Protein AF-A0A4Q1SHF6-F1 (afdb_monomer)

Organism: NCBI:txid1560006

pLDDT: mean 76.74, std 16.49, range [38.72, 96.44]

Mean predicted aligned error: 14.0 Å

Secondary structure (DSSP, 8-state):
---PPP-TT-S-TTS--GGGG-TTEEEEEESSTT-EEEEESS-SSS-----S-EEEETT---TTSPPHHHHHHT------------SS--------PPPP----

Structure (mmCIF, N/CA/C/O backbone):
data_AF-A0A4Q1SHF6-F1
#
_entry.id   AF-A0A4Q1SHF6-F1
#
loop_
_atom_site.group_PDB
_atom_site.id
_atom_site.type_symbol
_atom_site.label_atom_id
_atom_site.label_alt_id
_atom_site.label_comp_id
_atom_site.label_asym_id
_atom_site.label_entity_id
_atom_site.label_seq_id
_atom_site.pdbx_PDB_ins_code
_atom_site.Cartn_x
_atom_site.Cartn_y
_atom_site.Cartn_z
_atom_site.occupancy
_atom_site.B_iso_or_equiv
_atom_site.auth_seq_id
_atom_site.auth_comp_id
_atom_site.auth_asym_id
_atom_site.auth_atom_id
_atom_site.pdbx_PDB_model_num
ATOM 1 N N . MET A 1 1 ? 38.250 -0.376 -28.372 1.00 38.72 1 MET A N 1
ATOM 2 C CA . MET A 1 1 ? 38.371 -1.376 -27.289 1.00 38.72 1 MET A CA 1
ATOM 3 C C . MET A 1 1 ? 37.216 -1.143 -26.332 1.00 38.72 1 MET A C 1
ATOM 5 O O . MET A 1 1 ? 37.160 -0.075 -25.743 1.00 38.72 1 MET A O 1
ATOM 9 N N . SER A 1 2 ? 36.251 -2.062 -26.282 1.00 49.25 2 SER A N 1
ATOM 10 C CA . SER A 1 2 ? 35.107 -1.991 -25.365 1.00 49.25 2 SER A CA 1
ATOM 11 C C . SER A 1 2 ? 35.458 -2.796 -24.116 1.00 49.25 2 SER A C 1
ATOM 13 O O . SER A 1 2 ? 35.768 -3.981 -24.221 1.00 49.25 2 SER A O 1
ATOM 15 N N . THR A 1 3 ? 35.502 -2.143 -22.960 1.00 49.66 3 THR A N 1
ATOM 16 C CA . THR A 1 3 ? 35.765 -2.774 -21.663 1.00 49.66 3 THR A CA 1
ATOM 17 C C . THR A 1 3 ? 34.439 -3.115 -20.994 1.00 49.66 3 THR A C 1
ATOM 19 O O . THR A 1 3 ? 33.671 -2.232 -20.623 1.00 49.66 3 THR A O 1
ATOM 22 N N . THR A 1 4 ? 34.171 -4.407 -20.829 1.00 49.75 4 THR A N 1
ATOM 23 C CA . THR A 1 4 ? 33.034 -4.920 -20.059 1.00 49.75 4 THR A CA 1
ATOM 24 C C . THR A 1 4 ? 33.476 -5.193 -18.625 1.00 49.75 4 THR A C 1
ATOM 26 O O . THR A 1 4 ? 34.381 -5.998 -18.405 1.00 49.75 4 THR A O 1
ATOM 29 N N . PHE A 1 5 ? 32.836 -4.550 -17.650 1.00 60.69 5 PHE A N 1
ATOM 30 C CA . PHE A 1 5 ? 33.068 -4.805 -16.228 1.00 60.69 5 PHE A CA 1
ATOM 31 C C . PHE A 1 5 ? 31.958 -5.704 -15.678 1.00 60.69 5 PHE A C 1
ATOM 33 O O . PHE A 1 5 ? 30.778 -5.405 -15.838 1.00 60.69 5 PHE A O 1
ATOM 40 N N . THR A 1 6 ? 32.327 -6.801 -15.016 1.00 60.09 6 THR A N 1
ATOM 41 C CA . THR A 1 6 ? 31.384 -7.688 -14.318 1.00 60.09 6 THR A CA 1
ATOM 42 C C . THR A 1 6 ? 31.384 -7.372 -12.825 1.00 60.09 6 THR A C 1
ATOM 44 O O . THR A 1 6 ? 32.401 -7.553 -12.154 1.00 60.09 6 THR A O 1
ATOM 47 N N . VAL A 1 7 ? 30.248 -6.909 -12.297 1.00 71.62 7 VAL A N 1
ATOM 48 C CA . VAL A 1 7 ? 30.072 -6.597 -10.869 1.00 71.62 7 VAL A CA 1
ATOM 49 C C . VAL A 1 7 ? 29.715 -7.876 -10.110 1.00 71.62 7 VAL A C 1
ATOM 51 O O . VAL A 1 7 ? 28.660 -8.472 -10.328 1.00 71.62 7 VAL A O 1
ATOM 54 N N . ARG A 1 8 ? 30.588 -8.311 -9.200 1.00 47.09 8 ARG A N 1
ATOM 55 C CA . ARG A 1 8 ? 30.307 -9.416 -8.270 1.00 47.09 8 ARG A CA 1
ATOM 56 C C . ARG A 1 8 ? 29.341 -8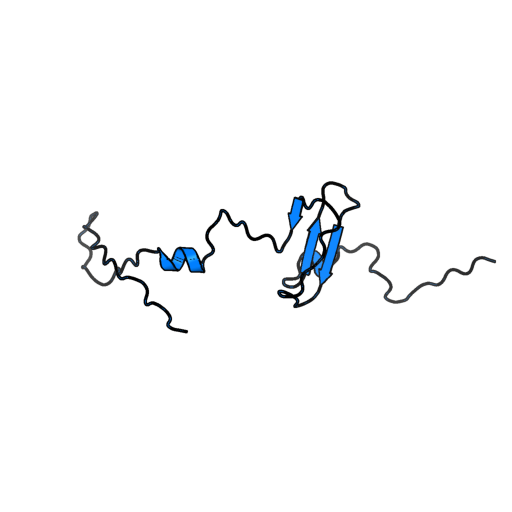.881 -7.196 1.00 47.09 8 ARG A C 1
ATOM 58 O O . ARG A 1 8 ? 29.686 -7.900 -6.548 1.00 47.09 8 ARG A O 1
ATOM 65 N N . ASN A 1 9 ? 28.151 -9.478 -7.049 1.00 55.00 9 ASN A N 1
ATOM 66 C CA . ASN A 1 9 ? 26.962 -8.910 -6.366 1.00 55.00 9 ASN A CA 1
ATOM 67 C C . ASN A 1 9 ? 26.301 -7.702 -7.073 1.00 55.00 9 ASN A C 1
ATOM 69 O O . ASN A 1 9 ? 25.735 -6.832 -6.416 1.00 55.00 9 ASN A O 1
ATOM 73 N N . GLY A 1 10 ? 26.345 -7.632 -8.407 1.00 67.25 10 GLY A N 1
ATOM 74 C CA . GLY A 1 10 ? 25.437 -6.748 -9.154 1.00 67.25 10 GLY A CA 1
ATOM 75 C C . GLY A 1 10 ? 23.962 -7.144 -8.978 1.00 67.25 10 GLY A C 1
ATOM 76 O O . GLY A 1 10 ? 23.676 -8.220 -8.449 1.00 67.25 10 GLY A O 1
ATOM 77 N N . THR A 1 11 ? 23.037 -6.280 -9.423 1.00 61.31 11 THR A N 1
ATOM 78 C CA . THR A 1 11 ? 21.578 -6.514 -9.426 1.00 61.31 11 THR A CA 1
ATOM 79 C C . THR A 1 11 ? 21.275 -7.963 -9.792 1.00 61.31 11 THR A C 1
ATOM 81 O O . THR A 1 11 ? 21.733 -8.423 -10.837 1.00 61.31 11 THR A O 1
ATOM 84 N N . ALA A 1 12 ? 20.564 -8.688 -8.924 1.00 57.88 12 ALA A N 1
ATOM 85 C CA . ALA A 1 12 ? 20.285 -10.107 -9.116 1.00 57.88 12 ALA A CA 1
ATOM 86 C C . ALA A 1 12 ? 19.635 -10.331 -10.490 1.00 57.88 12 ALA A C 1
ATOM 88 O O . ALA A 1 12 ? 18.488 -9.957 -10.722 1.00 57.88 12 ALA A O 1
ATOM 89 N N . VAL A 1 13 ? 20.391 -10.907 -11.424 1.00 59.31 13 VAL A N 1
ATOM 90 C CA . VAL A 1 13 ? 19.894 -11.214 -12.765 1.00 59.31 13 VAL A CA 1
ATOM 91 C C . VAL A 1 13 ? 19.143 -12.539 -12.674 1.00 59.31 13 VAL A C 1
ATOM 93 O O . VAL A 1 13 ? 19.751 -13.579 -12.438 1.00 59.31 13 VAL A O 1
ATOM 96 N N . GLY A 1 14 ? 17.820 -12.497 -12.842 1.00 60.94 14 GLY A N 1
ATOM 97 C CA . GLY A 1 14 ? 16.983 -13.693 -12.996 1.00 60.94 14 GLY A CA 1
ATOM 98 C C . GLY A 1 14 ? 16.236 -14.180 -11.751 1.00 60.94 14 GLY A C 1
ATOM 99 O O . GLY A 1 14 ? 15.566 -15.204 -11.841 1.00 60.94 14 GLY A O 1
ATOM 100 N N . GLN A 1 15 ? 16.302 -13.472 -10.618 1.00 68.38 15 GLN A N 1
ATOM 101 C CA . GLN A 1 15 ? 15.421 -13.728 -9.470 1.00 68.38 15 GLN A CA 1
ATOM 102 C C . GLN A 1 15 ? 14.530 -12.516 -9.205 1.00 68.38 15 GLN A C 1
ATOM 104 O O . GLN A 1 15 ? 14.985 -11.375 -9.276 1.00 68.38 15 GLN A O 1
ATOM 109 N N . GLU A 1 16 ? 13.253 -12.771 -8.925 1.00 78.44 16 GLU A N 1
ATOM 110 C CA . GLU A 1 16 ? 12.302 -11.734 -8.534 1.00 78.44 16 GLU A CA 1
ATOM 111 C C . GLU A 1 16 ? 12.766 -11.057 -7.234 1.00 78.44 16 GLU A C 1
ATOM 113 O O . GLU A 1 16 ? 13.296 -11.707 -6.329 1.00 78.44 16 GLU A O 1
ATOM 118 N N . SER A 1 17 ? 12.614 -9.733 -7.146 1.00 81.94 17 SER A N 1
ATOM 119 C CA . SER A 1 17 ? 13.050 -8.979 -5.969 1.00 81.94 17 SER A CA 1
ATOM 120 C C . SER A 1 17 ? 12.287 -9.432 -4.724 1.00 81.94 17 SER A C 1
ATOM 122 O O . SER A 1 17 ? 11.060 -9.357 -4.687 1.00 81.94 17 SER A O 1
ATOM 124 N N . LEU A 1 18 ? 13.009 -9.783 -3.652 1.00 87.56 18 LEU A N 1
ATOM 125 C CA . LEU A 1 18 ? 12.416 -10.073 -2.336 1.00 87.56 18 LEU A CA 1
ATOM 126 C C . LEU A 1 18 ? 11.597 -8.896 -1.781 1.00 87.56 18 LEU A C 1
ATOM 128 O O . LEU A 1 18 ? 10.762 -9.086 -0.897 1.00 87.56 18 LEU A O 1
ATOM 132 N N . CYS A 1 19 ? 11.811 -7.679 -2.298 1.00 89.12 19 CYS A N 1
ATOM 133 C CA . CYS A 1 19 ? 11.010 -6.519 -1.921 1.00 89.12 19 CYS A CA 1
ATOM 134 C C . CYS A 1 19 ? 9.529 -6.712 -2.265 1.00 89.12 19 CYS A C 1
ATOM 136 O O . CYS A 1 19 ? 8.696 -6.196 -1.537 1.00 89.12 19 CYS A O 1
ATOM 138 N N . ARG A 1 20 ? 9.177 -7.511 -3.282 1.00 88.44 20 ARG A N 1
ATOM 139 C CA . ARG A 1 20 ? 7.768 -7.781 -3.623 1.00 88.44 20 ARG A CA 1
ATOM 140 C C . ARG A 1 20 ? 6.980 -8.458 -2.503 1.00 88.44 20 ARG A C 1
ATOM 142 O O . ARG A 1 20 ? 5.773 -8.284 -2.418 1.00 88.44 20 ARG A O 1
ATOM 149 N N . THR A 1 21 ? 7.661 -9.184 -1.620 1.00 89.62 21 THR A N 1
ATOM 150 C CA . THR A 1 21 ? 7.056 -9.838 -0.450 1.00 89.62 21 THR A CA 1
ATOM 151 C C . THR A 1 21 ? 7.478 -9.194 0.873 1.00 89.62 21 THR A C 1
ATOM 153 O O . THR A 1 21 ? 7.169 -9.714 1.945 1.00 89.62 21 THR A O 1
ATOM 156 N N . CYS A 1 22 ? 8.235 -8.096 0.836 1.00 90.88 22 CYS A N 1
ATOM 157 C CA . CYS A 1 22 ? 8.726 -7.436 2.038 1.00 90.88 22 CYS A CA 1
ATOM 158 C C . CYS A 1 22 ? 7.618 -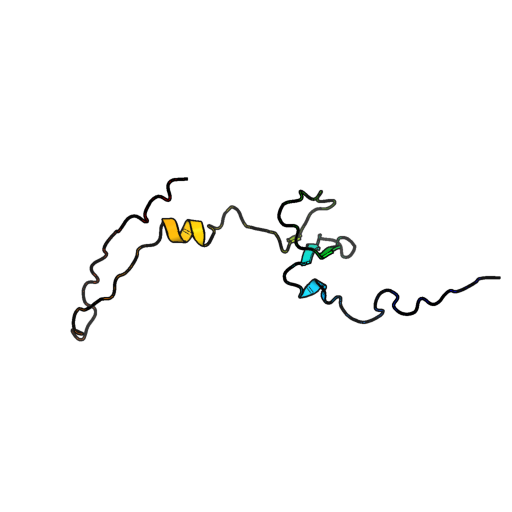6.589 2.668 1.00 90.88 22 CYS A C 1
ATOM 160 O O . CYS A 1 22 ? 7.028 -5.736 2.015 1.00 90.88 22 CYS A O 1
ATOM 162 N N . ARG A 1 23 ? 7.403 -6.749 3.978 1.00 90.56 23 ARG A N 1
ATOM 163 C CA . ARG A 1 23 ? 6.417 -5.965 4.740 1.00 90.56 23 ARG A CA 1
ATOM 164 C C . ARG A 1 23 ? 6.687 -4.453 4.731 1.00 90.56 23 ARG A C 1
ATOM 166 O O . ARG A 1 23 ? 5.771 -3.675 4.954 1.00 90.56 23 ARG A O 1
ATOM 173 N N . HIS A 1 24 ? 7.937 -4.051 4.519 1.00 90.00 24 HIS A N 1
ATOM 174 C CA . HIS A 1 24 ? 8.368 -2.650 4.484 1.00 90.00 24 HIS A CA 1
ATOM 175 C C . HIS A 1 24 ? 8.671 -2.164 3.062 1.00 90.00 24 HIS A C 1
ATOM 177 O O . HIS A 1 24 ? 9.358 -1.159 2.884 1.00 90.00 24 HIS A O 1
ATOM 183 N N . ALA A 1 25 ? 8.240 -2.908 2.042 1.00 91.94 25 ALA A N 1
ATOM 184 C CA . ALA A 1 25 ? 8.287 -2.413 0.682 1.00 91.94 25 ALA A CA 1
ATOM 185 C C . ALA A 1 25 ? 7.034 -1.597 0.383 1.00 91.94 25 ALA A C 1
ATOM 187 O O . ALA A 1 25 ? 5.912 -2.023 0.637 1.00 91.94 25 ALA A O 1
ATOM 188 N N . HIS A 1 26 ? 7.273 -0.438 -0.206 1.00 91.56 26 HIS A N 1
ATOM 189 C CA . HIS A 1 26 ? 6.273 0.442 -0.762 1.00 91.56 26 HIS A CA 1
ATOM 190 C C . HIS A 1 26 ? 6.355 0.314 -2.280 1.00 91.56 26 HIS A C 1
ATOM 192 O O . HIS A 1 26 ? 7.392 0.633 -2.870 1.00 91.56 26 HIS A O 1
ATOM 198 N N . ILE A 1 27 ? 5.303 -0.213 -2.898 1.00 92.56 27 ILE A N 1
ATOM 199 C CA . ILE A 1 27 ? 5.270 -0.531 -4.326 1.00 92.56 27 ILE A CA 1
ATOM 200 C C . ILE A 1 27 ? 4.123 0.242 -4.963 1.00 92.56 27 ILE A C 1
ATOM 202 O O . ILE A 1 27 ? 2.990 0.162 -4.487 1.00 92.56 27 ILE A O 1
ATOM 206 N N . GLN A 1 28 ? 4.428 0.976 -6.031 1.00 94.00 28 GLN A N 1
ATOM 207 C CA . GLN A 1 28 ? 3.462 1.692 -6.860 1.00 94.00 28 GLN A CA 1
ATOM 208 C C . GLN A 1 28 ? 3.566 1.176 -8.291 1.00 94.00 28 GLN A C 1
ATOM 210 O O . GLN A 1 28 ? 4.646 1.224 -8.881 1.00 94.00 28 GLN A O 1
ATOM 215 N N . THR A 1 29 ? 2.453 0.707 -8.847 1.00 95.50 29 THR A N 1
ATOM 216 C CA . THR A 1 29 ? 2.363 0.308 -10.255 1.00 95.50 29 THR A CA 1
ATOM 217 C C . THR A 1 29 ? 1.383 1.207 -10.986 1.00 95.50 29 THR A C 1
ATOM 219 O O . THR A 1 29 ? 0.346 1.597 -10.443 1.00 95.50 29 THR A O 1
ATOM 222 N N . GLY A 1 30 ? 1.735 1.578 -12.209 1.00 96.44 30 GLY A N 1
ATOM 223 C CA . GLY A 1 30 ? 0.883 2.311 -13.130 1.00 96.44 30 GLY A CA 1
ATOM 224 C C . GLY A 1 30 ? 0.206 1.388 -14.134 1.00 96.44 30 GLY A C 1
ATOM 225 O O . GLY A 1 30 ? 0.121 0.173 -13.949 1.00 96.44 30 GLY A O 1
ATOM 226 N N . TYR A 1 31 ? -0.310 1.977 -15.205 1.00 96.00 31 TYR A N 1
ATOM 227 C CA . TYR A 1 31 ? -1.025 1.249 -16.254 1.00 96.00 31 TYR A CA 1
ATOM 228 C C . TYR A 1 31 ? -0.087 0.676 -17.316 1.00 96.00 31 TYR A C 1
ATOM 230 O O . TYR A 1 31 ? -0.460 -0.280 -17.995 1.00 96.00 31 TYR A O 1
ATOM 238 N N . ALA A 1 32 ? 1.103 1.259 -17.475 1.00 95.31 32 ALA A N 1
ATOM 239 C CA . ALA A 1 32 ? 2.134 0.735 -18.358 1.00 95.31 32 ALA A CA 1
ATOM 240 C C . ALA A 1 32 ? 3.142 -0.130 -17.590 1.00 95.31 32 ALA A C 1
ATOM 242 O O . ALA A 1 32 ? 3.495 0.176 -16.456 1.00 95.31 32 ALA A O 1
ATOM 243 N N . ASP A 1 33 ? 3.699 -1.151 -18.245 1.00 88.69 33 ASP A N 1
ATOM 244 C CA . ASP A 1 33 ? 4.716 -2.034 -17.646 1.00 88.69 33 ASP A CA 1
ATOM 245 C C . ASP A 1 33 ? 6.002 -1.290 -17.230 1.00 88.69 33 ASP A C 1
ATOM 247 O O . ASP A 1 33 ? 6.775 -1.777 -16.409 1.00 88.69 33 ASP A O 1
ATOM 251 N N . SER A 1 34 ? 6.251 -0.106 -17.799 1.00 92.38 34 SER A N 1
ATOM 252 C CA . SER A 1 34 ? 7.368 0.769 -17.421 1.00 92.38 34 SER A CA 1
ATOM 253 C C . SER A 1 34 ? 7.101 1.603 -16.165 1.00 92.38 34 SER A C 1
ATOM 255 O O . SER A 1 34 ? 8.013 2.257 -15.664 1.00 92.38 34 SER A O 1
ATOM 257 N N . GLU A 1 35 ? 5.857 1.643 -15.694 1.00 94.88 35 GLU A N 1
ATOM 258 C CA . GLU A 1 35 ? 5.424 2.418 -14.536 1.00 94.88 35 GLU A CA 1
ATOM 259 C C . GLU A 1 35 ? 5.442 1.522 -13.294 1.00 94.88 35 GLU A C 1
ATOM 261 O O . GLU A 1 35 ? 4.411 1.048 -12.824 1.00 94.88 35 GLU A O 1
ATOM 266 N N . GLU A 1 36 ? 6.634 1.268 -12.760 1.00 92.44 36 GLU A N 1
ATOM 267 C CA . GLU A 1 36 ? 6.811 0.585 -11.478 1.00 92.44 36 GLU A CA 1
ATOM 268 C C . GLU A 1 36 ? 7.841 1.339 -10.636 1.00 92.44 36 GLU A C 1
ATOM 270 O O . GLU A 1 36 ? 8.950 1.635 -11.087 1.00 92.44 36 GLU A O 1
ATOM 275 N N . GLU A 1 37 ? 7.483 1.629 -9.387 1.00 91.56 37 GLU A N 1
ATOM 276 C CA . GLU A 1 37 ? 8.405 2.154 -8.387 1.00 91.56 37 GLU A CA 1
ATOM 277 C C . GLU A 1 37 ? 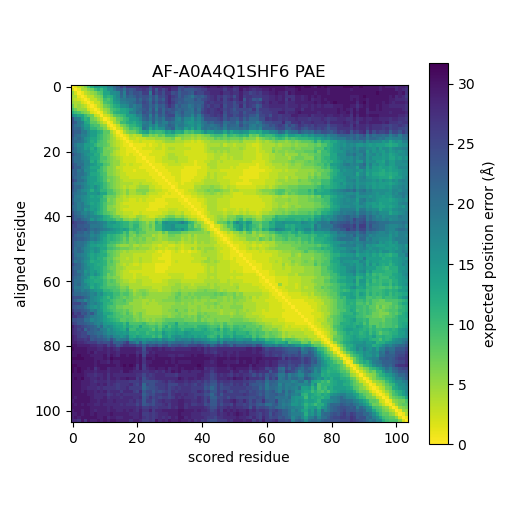8.373 1.274 -7.133 1.00 91.56 37 GLU A C 1
ATOM 279 O O . GLU A 1 37 ? 7.328 1.092 -6.509 1.00 91.56 37 GLU A O 1
ATOM 284 N N . VAL A 1 38 ? 9.539 0.743 -6.747 1.00 90.38 38 VAL A N 1
ATOM 285 C CA . VAL A 1 38 ? 9.720 -0.078 -5.542 1.00 90.38 38 VAL A CA 1
ATOM 286 C C . VAL A 1 38 ? 10.679 0.629 -4.590 1.00 90.38 38 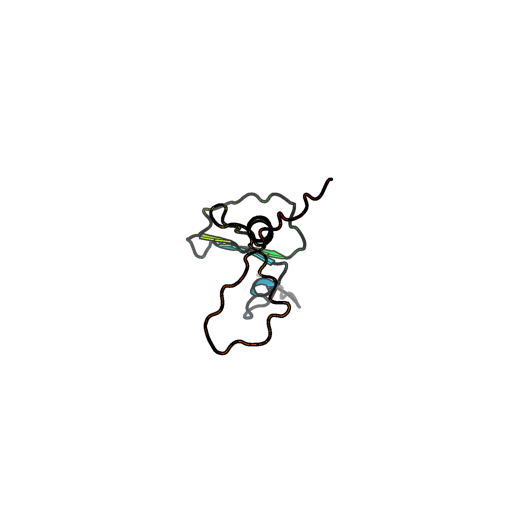VAL A C 1
ATOM 288 O O . VAL A 1 38 ? 11.855 0.822 -4.904 1.00 90.38 38 VAL A O 1
ATOM 291 N N . ARG A 1 39 ? 10.203 0.971 -3.390 1.00 89.06 39 ARG A N 1
ATOM 292 C CA . ARG A 1 39 ? 11.019 1.537 -2.306 1.00 89.06 39 ARG A CA 1
ATOM 293 C C . ARG A 1 39 ? 10.989 0.632 -1.084 1.00 89.06 39 ARG A C 1
ATOM 295 O O . ARG A 1 39 ? 9.936 0.396 -0.507 1.00 89.06 39 ARG A O 1
ATOM 302 N N . CYS A 1 40 ? 12.155 0.154 -0.660 1.00 88.25 40 CYS A N 1
ATOM 303 C CA . CYS A 1 40 ? 12.294 -0.619 0.571 1.00 88.25 40 CYS A CA 1
ATOM 304 C C . CYS A 1 40 ? 12.750 0.294 1.712 1.00 88.25 40 CYS A C 1
ATOM 306 O O . CYS A 1 40 ? 13.821 0.899 1.629 1.00 88.25 40 CYS A O 1
ATOM 308 N N . GLY A 1 41 ? 11.956 0.386 2.776 1.00 84.62 41 GLY A N 1
ATOM 309 C CA . GLY A 1 41 ? 12.350 1.100 3.983 1.00 84.62 41 GLY A CA 1
ATOM 310 C C . GLY A 1 41 ? 11.188 1.354 4.932 1.00 84.62 41 GLY A C 1
ATOM 311 O O . GLY A 1 41 ? 10.031 1.347 4.538 1.00 84.62 41 GLY A O 1
ATOM 312 N N . TYR A 1 42 ? 11.504 1.585 6.202 1.00 80.25 42 TYR A N 1
ATOM 313 C CA . TYR A 1 42 ? 10.509 1.904 7.224 1.00 80.25 42 TYR A CA 1
ATOM 314 C C . TYR A 1 42 ? 10.153 3.399 7.157 1.00 80.25 42 TYR A C 1
ATOM 316 O O . TYR A 1 42 ? 10.580 4.184 8.000 1.00 80.25 42 TYR A O 1
ATOM 324 N N . PHE A 1 43 ? 9.440 3.811 6.104 1.00 68.62 43 PHE A N 1
ATOM 325 C CA . PHE A 1 43 ? 9.122 5.217 5.838 1.00 68.62 43 PHE A CA 1
ATOM 326 C C . PHE A 1 43 ? 7.622 5.395 5.591 1.00 68.62 43 PHE A C 1
ATOM 328 O O . PHE A 1 43 ? 7.180 5.487 4.444 1.00 68.62 43 PHE A O 1
ATOM 335 N N . TYR A 1 44 ? 6.846 5.455 6.674 1.00 66.25 44 TYR A N 1
ATOM 336 C CA . TYR A 1 44 ? 5.413 5.754 6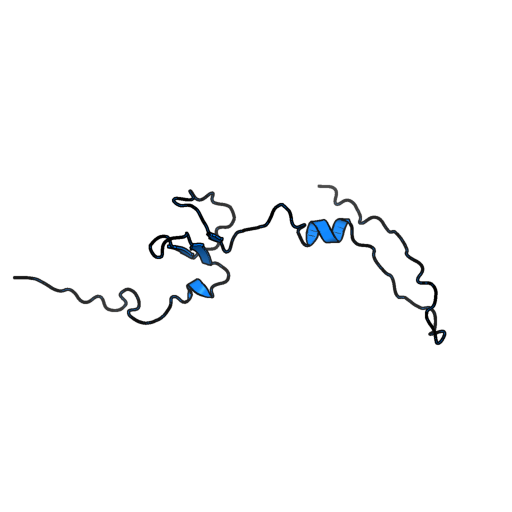.591 1.00 66.25 44 TYR A CA 1
ATOM 337 C C . TYR A 1 44 ? 5.129 7.259 6.418 1.00 66.25 44 TYR A C 1
ATOM 339 O O . TYR A 1 44 ? 4.147 7.611 5.774 1.00 66.25 44 TYR A O 1
ATOM 347 N N . ASP A 1 45 ? 6.023 8.140 6.886 1.00 67.25 45 ASP A N 1
ATOM 348 C CA . ASP A 1 45 ? 5.701 9.572 7.050 1.00 67.25 45 ASP A CA 1
ATOM 349 C C . ASP A 1 45 ? 6.334 10.512 6.016 1.00 67.25 45 ASP A C 1
ATOM 351 O O . ASP A 1 45 ? 6.132 11.726 6.067 1.00 67.25 45 ASP A O 1
ATOM 355 N N . GLN A 1 46 ? 7.129 9.996 5.075 1.00 80.69 46 GLN A N 1
ATOM 356 C CA . GLN A 1 46 ? 7.734 10.848 4.053 1.00 80.69 46 GLN A CA 1
ATOM 357 C C . GLN A 1 46 ? 6.810 10.956 2.837 1.00 80.69 46 GLN A C 1
ATOM 359 O O . GLN A 1 46 ? 6.624 9.953 2.140 1.00 80.69 46 GLN A O 1
ATOM 364 N N . PRO A 1 47 ? 6.253 12.149 2.538 1.00 79.94 47 PRO A N 1
ATOM 365 C CA . PRO A 1 47 ? 5.435 12.329 1.352 1.00 79.94 47 PRO A CA 1
ATOM 366 C C . PRO A 1 47 ? 6.278 12.041 0.111 1.00 79.94 47 PRO A C 1
ATOM 368 O O . PRO A 1 47 ? 7.378 12.570 -0.064 1.00 79.94 47 PRO A O 1
ATOM 371 N N . ARG A 1 48 ? 5.748 11.182 -0.756 1.00 82.69 48 ARG A N 1
ATOM 372 C CA . ARG A 1 48 ? 6.363 10.820 -2.031 1.00 82.69 48 ARG A CA 1
ATOM 373 C C . ARG A 1 48 ? 5.573 11.453 -3.161 1.00 82.69 48 ARG A C 1
ATOM 375 O O . ARG A 1 48 ? 4.345 11.411 -3.166 1.00 82.69 48 ARG A O 1
ATOM 382 N N . LEU A 1 49 ? 6.286 12.028 -4.124 1.00 87.38 49 LEU A N 1
ATOM 383 C CA . LEU A 1 49 ? 5.672 12.448 -5.375 1.00 87.38 49 LEU A CA 1
ATOM 384 C C . LEU A 1 49 ? 5.215 11.197 -6.131 1.00 87.38 49 LEU A C 1
ATOM 386 O O . LEU A 1 49 ? 5.981 10.243 -6.220 1.00 87.38 49 LEU A O 1
ATOM 390 N N . ILE A 1 50 ? 4.000 11.222 -6.671 1.00 90.50 50 ILE A N 1
ATOM 391 C CA . ILE A 1 50 ? 3.469 10.165 -7.531 1.00 90.50 50 ILE A CA 1
ATOM 392 C C . ILE A 1 50 ? 3.738 10.583 -8.987 1.00 90.50 50 ILE A C 1
ATOM 394 O O . ILE A 1 50 ? 3.111 11.538 -9.452 1.00 90.50 50 ILE A O 1
ATOM 398 N N . PRO A 1 51 ? 4.691 9.949 -9.699 1.00 91.06 51 PRO A N 1
ATOM 399 C CA . PRO A 1 51 ? 5.129 10.424 -11.013 1.00 91.06 51 PRO A CA 1
ATOM 400 C C . PRO A 1 51 ? 4.197 10.016 -12.166 1.00 91.06 51 PRO A C 1
ATOM 402 O O . PRO A 1 51 ? 4.273 10.610 -13.239 1.00 91.06 51 PRO A O 1
ATOM 405 N N . PHE A 1 52 ? 3.322 9.029 -11.956 1.00 95.50 52 PHE A N 1
ATOM 406 C CA . PHE A 1 52 ? 2.397 8.489 -12.958 1.00 95.50 52 PHE A CA 1
ATOM 407 C C . PHE A 1 52 ? 1.043 8.127 -12.337 1.00 95.50 52 PHE A C 1
ATOM 409 O O . PHE A 1 52 ? 0.895 8.074 -11.119 1.00 95.50 52 PHE A O 1
ATOM 416 N N . ALA A 1 53 ? 0.032 7.869 -13.167 1.00 95.62 53 ALA A N 1
ATOM 417 C CA . ALA A 1 53 ? -1.269 7.420 -12.679 1.00 95.62 53 ALA A CA 1
ATOM 418 C C . ALA A 1 53 ? -1.157 5.998 -12.104 1.00 95.62 53 ALA A C 1
ATOM 420 O O . ALA A 1 53 ? -0.879 5.052 -12.834 1.00 95.62 53 ALA A O 1
ATOM 421 N N . VAL A 1 54 ? -1.380 5.853 -10.799 1.00 95.38 54 VAL A N 1
ATOM 422 C CA . VAL A 1 54 ? -1.206 4.586 -10.074 1.00 95.38 54 VAL A CA 1
ATOM 423 C C . VAL A 1 54 ? -2.477 3.740 -10.164 1.00 95.38 54 VAL A C 1
ATOM 425 O O . VAL A 1 54 ? -3.572 4.242 -9.912 1.00 95.38 54 VAL A O 1
ATOM 428 N N 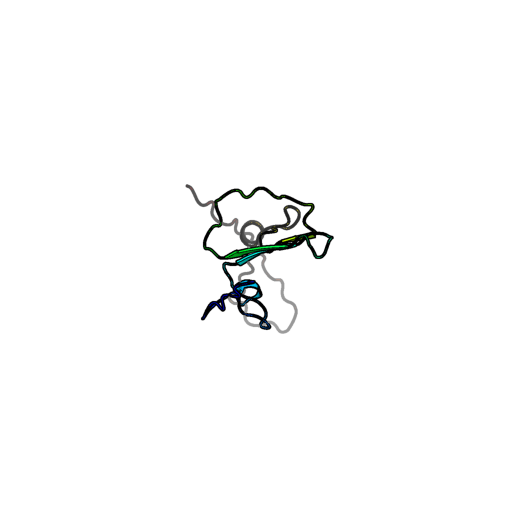. ASN A 1 55 ? -2.336 2.455 -10.496 1.00 95.81 55 ASN A N 1
ATOM 429 C CA . ASN A 1 55 ? -3.429 1.480 -10.497 1.00 95.81 55 ASN A CA 1
ATOM 430 C C . ASN A 1 55 ? -3.397 0.534 -9.285 1.00 95.81 55 ASN A C 1
ATOM 432 O O . ASN A 1 55 ? -4.452 0.080 -8.849 1.00 95.81 55 ASN A O 1
ATOM 436 N N . GLN A 1 56 ? -2.218 0.255 -8.724 1.00 94.44 56 GLN A N 1
ATOM 437 C CA . GLN A 1 56 ? -2.047 -0.523 -7.501 1.00 94.44 56 GLN A CA 1
ATOM 438 C C . GLN A 1 56 ? -0.955 0.117 -6.650 1.00 94.44 56 GLN A C 1
ATOM 440 O O . GLN A 1 56 ? 0.081 0.563 -7.143 1.00 94.44 56 GLN A O 1
ATOM 445 N N . CYS A 1 57 ? -1.206 0.177 -5.349 1.00 92.69 57 CYS A N 1
ATOM 446 C CA . CYS A 1 57 ? -0.279 0.730 -4.379 1.00 92.69 57 CYS A CA 1
ATOM 447 C C . CYS A 1 57 ? -0.402 -0.056 -3.081 1.00 92.69 57 CYS A C 1
ATOM 449 O O . CYS A 1 57 ? -1.510 -0.247 -2.580 1.00 92.69 57 CYS A O 1
ATOM 451 N N . THR A 1 58 ? 0.724 -0.482 -2.516 1.00 92.31 58 THR A N 1
ATOM 452 C CA . THR A 1 58 ? 0.746 -1.177 -1.217 1.00 92.31 58 THR A CA 1
ATOM 453 C C . THR A 1 58 ? 0.336 -0.273 -0.056 1.00 92.31 58 THR A C 1
ATOM 455 O O . THR A 1 58 ? -0.082 -0.771 0.984 1.00 92.31 58 THR A O 1
ATOM 458 N N . ASP A 1 59 ? 0.435 1.045 -0.239 1.00 89.62 59 ASP A N 1
ATOM 459 C CA . ASP A 1 59 ? 0.083 2.056 0.764 1.00 89.62 59 ASP A CA 1
ATOM 460 C C . ASP A 1 59 ? -1.346 2.580 0.598 1.00 89.62 59 ASP A C 1
ATOM 462 O O . ASP A 1 59 ? -1.761 3.492 1.314 1.00 89.62 59 ASP A O 1
ATOM 466 N N . PHE A 1 60 ? -2.092 2.066 -0.385 1.00 90.75 60 PHE A N 1
ATOM 467 C CA . PHE A 1 60 ? -3.444 2.533 -0.644 1.00 90.75 60 PHE A CA 1
ATOM 468 C C . PHE A 1 60 ? -4.364 2.172 0.522 1.00 90.75 60 PHE A C 1
ATOM 470 O O . PHE A 1 60 ? -4.621 1.001 0.799 1.00 90.75 60 PHE A O 1
ATOM 477 N N . LEU A 1 61 ? -4.892 3.207 1.169 1.00 89.50 61 LEU A N 1
ATOM 478 C CA . LEU A 1 61 ? -5.964 3.104 2.143 1.00 89.50 61 LEU A CA 1
ATOM 479 C C . LEU A 1 61 ? -7.210 3.749 1.536 1.00 89.50 61 LEU A C 1
ATOM 481 O O . LEU A 1 61 ? -7.235 4.959 1.298 1.00 89.50 61 LEU A O 1
ATOM 485 N N . ASP A 1 62 ? -8.231 2.940 1.257 1.00 91.56 62 ASP A N 1
ATOM 486 C CA . ASP A 1 62 ? -9.474 3.440 0.680 1.00 91.56 62 ASP A CA 1
ATOM 487 C C . ASP A 1 62 ? -10.230 4.288 1.707 1.00 91.56 62 ASP A C 1
ATOM 489 O O . ASP A 1 62 ? -10.714 3.783 2.718 1.00 91.56 62 ASP A O 1
ATOM 493 N N . LYS A 1 63 ? -10.374 5.580 1.405 1.00 90.88 63 LYS A N 1
ATOM 494 C CA . LYS A 1 63 ? -11.119 6.544 2.223 1.00 90.88 63 LYS A CA 1
ATOM 495 C C . LYS A 1 63 ? -12.610 6.202 2.340 1.00 90.88 63 LYS A C 1
ATOM 49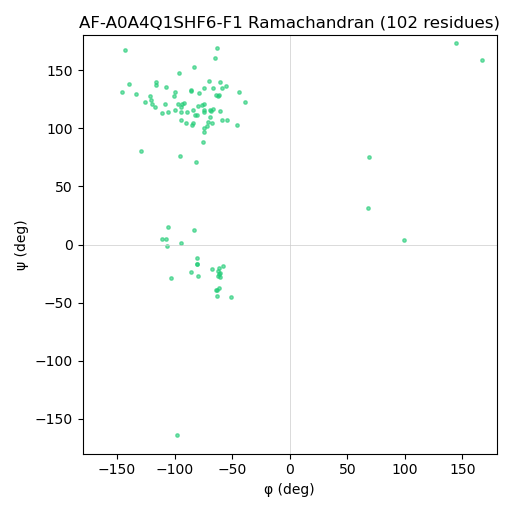7 O O . LYS A 1 63 ? -13.271 6.680 3.259 1.00 90.88 63 LYS A O 1
ATOM 502 N N . LEU A 1 64 ? -13.163 5.434 1.403 1.00 94.25 64 LEU A N 1
ATOM 503 C CA . LEU A 1 64 ? -14.558 4.996 1.450 1.00 94.25 64 LEU A CA 1
ATOM 504 C C . LEU A 1 64 ? -14.759 3.799 2.386 1.00 94.25 64 LEU A C 1
ATOM 506 O O . LEU A 1 64 ? -15.891 3.525 2.786 1.00 94.25 64 LEU A O 1
ATOM 510 N N . SER A 1 65 ? -13.679 3.103 2.749 1.00 92.50 65 SER A N 1
ATOM 511 C CA . SER A 1 65 ? -13.707 1.984 3.684 1.00 92.50 65 SER A CA 1
ATOM 512 C C . SER A 1 65 ? -13.270 2.439 5.081 1.00 92.50 65 SER A C 1
ATOM 514 O O . SER A 1 65 ? -12.240 3.101 5.207 1.00 92.50 65 SER A O 1
ATOM 516 N N . PRO A 1 66 ? -14.015 2.100 6.147 1.00 92.69 66 PRO A N 1
ATOM 517 C CA . PRO A 1 66 ? -13.575 2.407 7.497 1.00 92.69 66 PRO A CA 1
ATOM 518 C C . PRO A 1 66 ? -12.373 1.537 7.872 1.00 92.69 66 PRO A C 1
ATOM 520 O O . PRO A 1 66 ? -12.324 0.336 7.594 1.00 92.69 66 PRO A O 1
ATOM 523 N N . THR A 1 67 ? -11.417 2.139 8.566 1.00 92.56 67 THR A N 1
ATOM 524 C CA . THR A 1 67 ? -10.320 1.422 9.213 1.00 92.56 67 THR A CA 1
ATOM 525 C C . THR A 1 67 ? -10.843 0.521 10.332 1.00 92.56 67 THR A C 1
ATOM 527 O O . THR A 1 67 ? -11.923 0.736 10.886 1.00 92.56 67 THR A O 1
ATOM 530 N N . LEU A 1 68 ? -10.044 -0.473 10.732 1.00 90.81 68 LEU A N 1
ATOM 531 C CA . LEU A 1 68 ? -10.347 -1.334 11.884 1.00 90.81 68 LEU A CA 1
ATOM 532 C C . LEU A 1 68 ? -10.675 -0.489 13.130 1.00 90.81 68 LEU A C 1
ATOM 534 O O . LEU A 1 68 ? -11.662 -0.738 13.818 1.00 90.81 68 LEU A O 1
ATOM 538 N N . TYR A 1 69 ? -9.876 0.546 13.385 1.00 90.75 69 TYR A N 1
ATOM 539 C CA . TYR A 1 69 ? -10.066 1.448 14.516 1.00 90.75 69 TYR A CA 1
ATOM 540 C C . TYR A 1 69 ? -11.397 2.214 14.435 1.00 90.75 69 TYR A C 1
ATOM 542 O O . TYR A 1 69 ? -12.142 2.269 15.411 1.00 90.75 69 TYR A O 1
ATOM 550 N N . GLU A 1 70 ? -11.759 2.742 13.264 1.00 92.50 70 GLU A N 1
ATOM 551 C CA . GLU A 1 70 ? -13.060 3.397 13.061 1.00 92.50 70 GLU A CA 1
ATOM 552 C C . GLU A 1 70 ? -14.229 2.418 13.217 1.00 92.50 70 GLU A C 1
ATOM 554 O O . GLU A 1 70 ? -15.238 2.758 13.833 1.00 92.50 70 GLU A O 1
ATOM 559 N N . MET A 1 71 ? -14.085 1.180 12.733 1.00 92.38 71 MET A N 1
ATOM 560 C CA . MET A 1 71 ? -15.085 0.131 12.936 1.00 92.38 71 MET A CA 1
ATOM 561 C C . MET A 1 71 ? -15.252 -0.230 14.414 1.00 92.38 71 MET A C 1
ATOM 563 O O . MET A 1 71 ? -16.377 -0.437 14.862 1.00 92.38 71 MET A O 1
ATOM 567 N N . GLN A 1 72 ? -14.163 -0.284 15.187 1.00 90.12 72 GLN A N 1
ATOM 568 C CA . GLN A 1 72 ? -14.218 -0.547 16.628 1.00 90.12 72 GLN A CA 1
ATOM 569 C C . GLN A 1 72 ? -15.017 0.523 17.377 1.00 90.12 72 GLN A C 1
ATOM 571 O O . GLN A 1 72 ? -15.784 0.179 18.273 1.00 90.12 72 GLN A O 1
ATOM 576 N N . LYS A 1 73 ? -14.916 1.797 16.975 1.00 89.62 73 LYS A N 1
ATOM 577 C CA . LYS A 1 73 ? -15.680 2.898 17.592 1.00 89.62 73 LYS A CA 1
ATOM 578 C C . LYS A 1 73 ? -17.195 2.760 17.446 1.00 89.62 73 LYS A C 1
ATOM 580 O O . LYS A 1 73 ? -17.935 3.277 18.278 1.00 89.62 73 LYS A O 1
ATOM 585 N N . ILE A 1 74 ? -17.661 2.084 16.398 1.00 87.31 74 ILE A N 1
ATOM 586 C CA . ILE A 1 74 ? -19.093 1.869 16.132 1.00 87.31 74 ILE A CA 1
ATOM 587 C C . ILE A 1 74 ? -19.536 0.424 16.389 1.00 87.31 74 ILE A C 1
ATOM 589 O O . ILE A 1 74 ? -20.677 0.064 16.096 1.00 87.31 74 ILE A O 1
ATOM 593 N N . ALA A 1 75 ? -18.647 -0.424 16.907 1.00 87.62 75 ALA A N 1
ATOM 594 C CA . ALA A 1 75 ? -18.943 -1.828 17.128 1.00 87.62 75 ALA A CA 1
ATOM 595 C C . ALA A 1 75 ? -19.871 -2.019 18.336 1.00 87.62 75 ALA A C 1
ATOM 597 O O . ALA A 1 75 ? -19.647 -1.476 19.418 1.00 87.62 75 ALA A O 1
ATOM 598 N N . PHE A 1 76 ? -20.887 -2.868 18.174 1.00 84.19 76 PHE A N 1
ATOM 599 C CA . PHE A 1 76 ? -21.678 -3.361 19.297 1.00 84.19 76 PHE A CA 1
ATOM 600 C C . PHE A 1 76 ? -20.924 -4.495 19.995 1.00 84.19 76 PHE A C 1
ATOM 602 O O . PHE A 1 76 ? -20.658 -5.540 19.398 1.00 84.19 76 PHE A O 1
ATOM 609 N N . LEU A 1 77 ? -20.607 -4.307 21.275 1.00 82.31 77 LEU A N 1
ATOM 610 C CA . LEU A 1 77 ? -19.998 -5.343 22.103 1.00 82.31 77 LEU A CA 1
ATOM 611 C C . LEU A 1 77 ? -21.083 -6.311 22.596 1.00 82.31 77 LEU A C 1
ATOM 613 O O . LEU A 1 77 ? -21.938 -5.957 23.406 1.00 82.31 77 LEU A O 1
ATOM 617 N N . ILE A 1 78 ? -21.056 -7.550 22.102 1.00 77.69 78 ILE A N 1
ATOM 618 C CA . ILE A 1 78 ? -21.958 -8.615 22.554 1.00 77.69 78 ILE A CA 1
ATOM 619 C C . ILE A 1 78 ? -21.282 -9.355 23.709 1.00 77.69 78 ILE A C 1
ATOM 621 O O . ILE A 1 78 ? -20.373 -10.159 23.501 1.00 77.69 78 ILE A O 1
ATOM 625 N N . ASP A 1 79 ? -21.728 -9.098 24.936 1.00 72.88 79 ASP A N 1
ATOM 626 C CA . ASP A 1 79 ? -21.237 -9.815 26.113 1.00 72.88 79 ASP A CA 1
ATOM 627 C C . ASP A 1 79 ? -22.004 -11.137 26.284 1.00 72.88 79 ASP A C 1
ATOM 629 O O . ASP A 1 79 ? -23.163 -11.164 26.699 1.00 72.88 79 ASP A O 1
ATOM 633 N N . VAL A 1 80 ? -21.361 -12.258 25.947 1.00 70.00 80 VAL A N 1
ATOM 634 C CA . VAL A 1 80 ? -21.971 -13.603 25.986 1.00 70.00 80 VAL A CA 1
ATOM 635 C C . VAL A 1 80 ? -21.917 -14.225 27.397 1.00 70.00 80 VAL A C 1
ATOM 637 O O . VAL A 1 80 ? -22.150 -15.423 27.585 1.00 70.00 80 VAL A O 1
ATOM 640 N N . LYS A 1 81 ? -21.590 -13.455 28.445 1.00 62.47 81 LYS A N 1
ATOM 641 C CA . LYS A 1 81 ? -21.468 -14.007 29.801 1.00 62.47 81 LYS A CA 1
ATOM 642 C C . LYS A 1 81 ? -22.824 -14.326 30.453 1.00 62.47 81 LYS A C 1
ATOM 644 O O . LYS A 1 81 ? -23.445 -13.507 31.117 1.00 62.47 81 LYS A O 1
ATOM 649 N N . LYS A 1 82 ? -23.124 -15.630 30.381 1.00 55.66 82 LYS A N 1
ATOM 650 C CA . LYS A 1 82 ? -23.910 -16.490 31.290 1.00 55.66 82 LYS A CA 1
ATOM 651 C C . LYS A 1 82 ? -25.420 -16.248 31.368 1.00 55.66 82 LYS A C 1
ATOM 653 O O . LYS A 1 82 ? -25.952 -15.931 32.428 1.00 55.66 82 LYS A O 1
ATOM 658 N N . THR A 1 83 ? -26.136 -16.687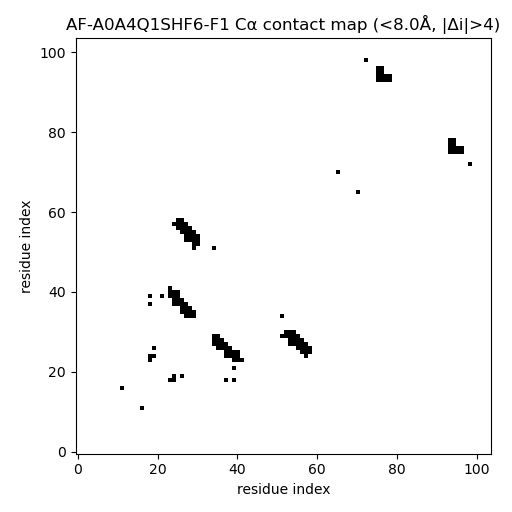 30.345 1.00 53.44 83 THR A N 1
ATOM 659 C CA . THR A 1 83 ? -27.375 -17.434 30.588 1.00 53.44 83 THR A CA 1
ATOM 660 C C . THR A 1 83 ? -27.110 -18.886 30.225 1.00 53.44 83 THR A C 1
ATOM 662 O O . THR A 1 83 ? -26.640 -19.206 29.136 1.00 53.44 83 THR A O 1
ATOM 665 N N . ARG A 1 84 ? -27.292 -19.780 31.206 1.00 56.69 84 ARG A N 1
ATOM 666 C CA . ARG A 1 84 ? -27.282 -21.230 30.984 1.00 56.69 84 ARG A CA 1
ATOM 667 C C . ARG A 1 84 ? -28.105 -21.519 29.733 1.00 56.69 84 ARG A C 1
ATOM 669 O O . ARG A 1 84 ? -29.210 -20.995 29.628 1.00 56.69 84 ARG A O 1
ATOM 676 N N . ALA A 1 85 ? -27.545 -22.317 28.828 1.00 53.47 85 ALA A N 1
ATOM 677 C CA . ALA A 1 85 ? -28.161 -22.690 27.566 1.00 53.47 85 ALA A CA 1
ATOM 678 C C . ALA A 1 85 ? -29.626 -23.104 27.777 1.00 53.47 85 ALA A C 1
ATOM 680 O O . ALA A 1 85 ? -29.911 -24.204 28.249 1.00 53.47 85 ALA A O 1
ATOM 681 N N . ILE A 1 86 ? -30.551 -22.210 27.437 1.00 55.94 86 ILE A N 1
ATOM 6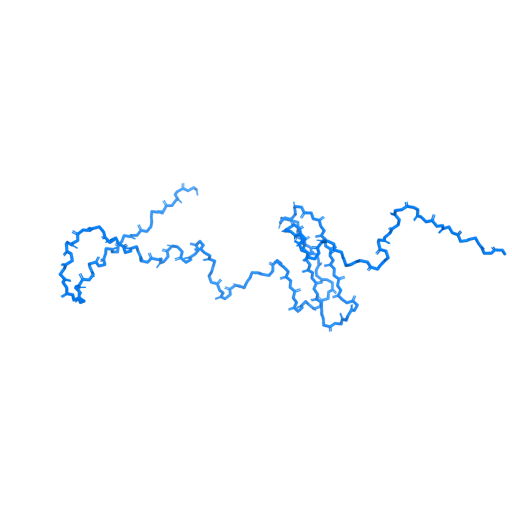82 C CA . ILE A 1 86 ? -31.896 -22.613 27.056 1.00 55.94 86 ILE A CA 1
ATOM 683 C C . ILE A 1 86 ? -31.714 -23.132 25.633 1.00 55.94 86 ILE A C 1
ATOM 685 O O . ILE A 1 86 ? -31.203 -22.413 24.778 1.00 55.94 86 ILE A O 1
ATOM 689 N N . ALA A 1 87 ? -32.033 -24.402 25.394 1.00 51.22 87 ALA A N 1
ATOM 690 C CA . ALA A 1 87 ? -32.009 -24.962 24.051 1.00 51.22 87 ALA A CA 1
ATOM 691 C C . ALA A 1 87 ? -32.978 -24.156 23.160 1.00 51.22 87 ALA A C 1
ATOM 693 O O . ALA A 1 87 ? -34.190 -24.247 23.334 1.00 51.22 87 ALA A O 1
ATOM 694 N N . GLY A 1 88 ? -32.439 -23.327 22.259 1.00 62.25 88 GLY A N 1
ATOM 695 C CA . GLY A 1 88 ? -33.199 -22.448 21.363 1.00 62.25 88 GLY A CA 1
ATOM 696 C C . GLY A 1 88 ? -32.513 -21.098 21.108 1.00 62.25 88 GLY A C 1
ATOM 697 O O . GLY A 1 88 ? -31.495 -20.779 21.721 1.00 62.25 88 GLY A O 1
ATOM 698 N N . PHE A 1 89 ? -33.072 -20.294 20.196 1.00 62.50 89 PHE A N 1
ATOM 699 C CA . PHE A 1 89 ? -32.679 -18.893 20.006 1.00 62.50 89 PHE A CA 1
ATOM 700 C C . PHE A 1 89 ? -33.252 -18.058 21.162 1.00 62.50 89 PHE A C 1
ATOM 702 O O . PHE A 1 89 ? -34.432 -17.715 21.156 1.00 62.50 89 PHE A O 1
ATOM 709 N N . GLY A 1 90 ? -32.443 -17.792 22.187 1.00 63.56 90 GLY A N 1
ATOM 710 C CA . GLY A 1 90 ? -32.796 -16.872 23.271 1.00 63.56 90 GLY A CA 1
ATOM 711 C C . GLY A 1 90 ? -32.510 -15.417 22.898 1.00 63.56 90 GLY A C 1
ATOM 712 O O . GLY A 1 90 ? -31.614 -15.146 22.098 1.00 63.56 90 GLY A O 1
ATOM 713 N N . GLU A 1 91 ? -33.250 -14.479 23.489 1.00 60.59 91 GLU A N 1
ATOM 714 C CA . GLU A 1 91 ? -33.004 -13.044 23.324 1.00 60.59 91 GLU A CA 1
ATOM 715 C C . GLU A 1 91 ? -31.598 -12.685 23.825 1.00 60.59 91 GLU A C 1
ATOM 717 O O . GLU A 1 91 ? -31.280 -12.801 25.011 1.00 60.59 91 GLU A O 1
ATOM 722 N N . ALA A 1 92 ? -30.734 -12.255 22.905 1.00 59.03 92 ALA A N 1
ATOM 723 C CA . ALA A 1 92 ? -29.456 -11.661 23.254 1.00 59.03 92 ALA A CA 1
ATOM 724 C C . ALA A 1 92 ? -29.713 -10.241 23.775 1.00 59.03 92 ALA A C 1
ATOM 726 O O . ALA A 1 92 ? -30.184 -9.375 23.039 1.00 59.03 92 ALA A O 1
ATOM 727 N N . ALA A 1 93 ? -29.401 -9.990 25.047 1.00 62.75 93 ALA A N 1
ATOM 728 C CA . ALA A 1 93 ? -29.448 -8.644 25.598 1.00 62.75 93 ALA A CA 1
ATOM 729 C C . ALA A 1 93 ? -28.280 -7.825 25.024 1.00 62.75 93 ALA A C 1
ATOM 731 O O . ALA A 1 93 ? -27.134 -7.977 25.450 1.00 62.75 93 ALA A O 1
ATOM 732 N N . ILE A 1 94 ? -28.564 -6.963 24.046 1.00 59.22 94 ILE A N 1
ATOM 733 C CA . ILE A 1 94 ? -27.581 -6.022 23.501 1.00 59.22 94 ILE A CA 1
ATOM 734 C C . ILE A 1 94 ? -27.323 -4.954 24.568 1.00 59.22 94 ILE A C 1
ATOM 736 O O . ILE A 1 94 ? -28.158 -4.080 24.801 1.00 59.22 94 ILE A O 1
ATOM 740 N N . LYS A 1 95 ? -26.167 -5.009 25.233 1.00 63.50 95 LYS A N 1
ATOM 741 C CA . LYS A 1 95 ? -25.687 -3.888 26.044 1.00 63.50 95 LYS A CA 1
ATOM 742 C C . LYS A 1 95 ? -24.959 -2.920 25.119 1.00 63.50 95 LYS A C 1
ATOM 744 O O . LYS A 1 95 ? -23.831 -3.176 24.716 1.00 63.50 95 LYS A O 1
ATOM 749 N N . VAL A 1 96 ? -25.611 -1.814 24.768 1.00 59.12 96 VAL A N 1
ATOM 750 C CA . VAL A 1 96 ? -24.958 -0.716 24.044 1.00 59.12 96 VAL A CA 1
ATOM 751 C C . VAL A 1 96 ? -24.076 0.039 25.038 1.00 59.12 96 VAL A C 1
ATOM 753 O O . VAL A 1 96 ? -24.527 0.963 25.708 1.00 59.12 96 VAL A O 1
ATOM 756 N N . THR A 1 97 ? -22.829 -0.391 25.195 1.00 61.28 97 THR A N 1
ATOM 757 C CA . THR A 1 97 ? -21.800 0.387 25.893 1.00 61.28 97 THR A CA 1
ATOM 758 C C . THR A 1 97 ? -21.066 1.239 24.869 1.00 61.28 97 THR A C 1
ATOM 760 O O . THR A 1 97 ? -20.524 0.703 23.904 1.00 61.28 97 THR A O 1
ATOM 763 N N . LYS A 1 98 ? -21.073 2.562 25.063 1.00 54.91 98 LYS A N 1
ATOM 764 C CA . LYS A 1 98 ? -20.271 3.492 24.263 1.00 54.91 98 LYS A CA 1
ATOM 765 C C . LYS A 1 98 ? -18.788 3.176 24.534 1.00 54.91 98 LYS A C 1
ATOM 767 O O . LYS A 1 98 ? -18.448 3.051 25.712 1.00 54.91 98 LYS A O 1
ATOM 772 N N . PRO A 1 99 ? -17.935 2.983 23.513 1.00 57.84 99 PRO A N 1
ATOM 773 C CA . PRO A 1 99 ? -16.501 2.874 23.747 1.00 57.84 99 PRO A CA 1
ATOM 774 C C . PRO A 1 99 ? -16.023 4.164 24.420 1.00 57.84 99 PRO A C 1
ATOM 776 O O . PRO A 1 99 ? -16.473 5.251 24.051 1.00 57.84 99 PRO A O 1
ATOM 779 N N . GLU A 1 100 ? -15.208 4.014 25.462 1.00 62.69 100 GLU A N 1
ATOM 780 C CA . GLU A 1 100 ? -14.650 5.125 26.234 1.00 62.69 100 GLU A CA 1
ATOM 781 C C . GLU A 1 100 ? -13.912 6.089 25.287 1.00 62.69 100 GLU A C 1
ATOM 783 O O . GLU A 1 100 ? -13.259 5.666 24.331 1.00 62.69 100 GLU A O 1
ATOM 788 N N . GLU A 1 101 ? -14.119 7.391 25.486 1.00 56.88 101 GLU A N 1
ATOM 789 C CA . GLU A 1 101 ? -13.413 8.440 24.750 1.00 56.88 101 GLU A CA 1
ATOM 790 C C . GLU A 1 101 ? -11.987 8.495 25.320 1.00 56.88 101 GLU A C 1
ATOM 792 O O . GLU A 1 101 ? -11.818 8.791 26.500 1.00 56.88 101 GLU A O 1
ATOM 797 N N . ASP A 1 102 ? -10.978 8.149 24.514 1.00 55.41 102 ASP A N 1
ATOM 798 C CA . ASP A 1 102 ? -9.575 8.390 24.866 1.00 55.41 102 ASP A CA 1
ATOM 799 C C . ASP A 1 102 ? -9.343 9.918 24.862 1.00 55.41 102 ASP A C 1
ATOM 801 O O . ASP A 1 102 ? -9.319 10.540 23.796 1.00 55.41 102 ASP A O 1
ATOM 805 N N . ASP A 1 103 ? -9.258 10.520 26.055 1.00 49.78 103 ASP A N 1
ATOM 806 C CA . ASP A 1 103 ? -8.777 11.889 26.294 1.00 49.78 103 ASP A CA 1
ATOM 807 C C . ASP A 1 103 ? -7.259 11.948 26.017 1.00 49.78 103 ASP A C 1
ATOM 809 O O . ASP A 1 103 ? -6.479 11.422 26.812 1.00 49.78 103 ASP A O 1
ATOM 813 N N . ASP A 1 104 ? -6.845 12.612 24.932 1.00 43.00 104 ASP A N 1
ATOM 814 C CA . ASP A 1 104 ? -5.476 13.121 24.706 1.00 43.00 104 ASP A CA 1
ATOM 815 C C . ASP A 1 104 ? -5.512 14.502 24.019 1.00 43.00 104 ASP A C 1
ATOM 817 O O . ASP A 1 104 ? -6.121 14.626 22.926 1.00 43.00 104 ASP A O 1
#

Solvent-accessible surface area (backbone atoms only — not comparable to full-atom values): 7488 Å² total; per-residue (Å²): 137,88,86,86,83,84,64,88,89,47,84,72,83,93,60,84,65,68,56,83,77,36,92,46,35,45,40,42,30,34,87,50,94,85,40,66,48,81,46,80,53,96,65,90,83,66,90,72,87,76,93,63,71,69,74,47,49,72,79,69,71,61,84,90,52,78,50,71,70,60,48,58,68,72,50,80,58,78,77,84,84,77,74,79,83,63,94,66,94,69,88,77,75,77,54,86,63,78,71,80,81,84,87,129

Radius of gyration: 25.43 Å; Cα contacts (8 Å, |Δi|>4): 72; chains: 1; bounding box: 72×38×59 Å

Sequence (104 aa):
MSTTFTVRNGTAVGQESLCRTCRHAHIQTGYADSEEEVRCGYFYDQPRLIPFAVNQCTDFLDKLSPTLYEMQKIAFLIDVKKTRAIAGFGEAAIKVTKPEEDDD

Foldseek 3Di:
DDDDDDDDPDDDPPDDDPLVVDPQWKWFADPDPVRIDIDGDPDPDDDDDRPHHTPDIPNDDDPVDDDPVRCVQVDFDQDPPDDDDPPDDDDRDGDPDGPDDPDD